Protein AF-A0A315VM36-F1 (afdb_monomer_lite)

InterPro domains:
  IPR051696 DENN Domain-Containing GEFs [PTHR12296] (1-91)

pLDDT: mean 87.39, std 10.48, range [55.84, 96.12]

Foldseek 3Di:
DQPLLVVVVVVQVVLVPDPPSDADPDAPLVVVLVVCCVPPNDVCNVVSLVSLVVSVVVVCVVVNDVVCVRNNSDDDDPVVVVVVVVDDPPDDD

Sequence (93 aa):
MNEVHKAITLFLDTLEKQPGSPQTQRSLYREMLFLTLAAMGKDHVAAFDKKYKTAFLRLSSSLGRDELRRKRAQPPSTKAVDCRRSFHPPLEC

Structure (mmCIF, N/CA/C/O backbone):
data_A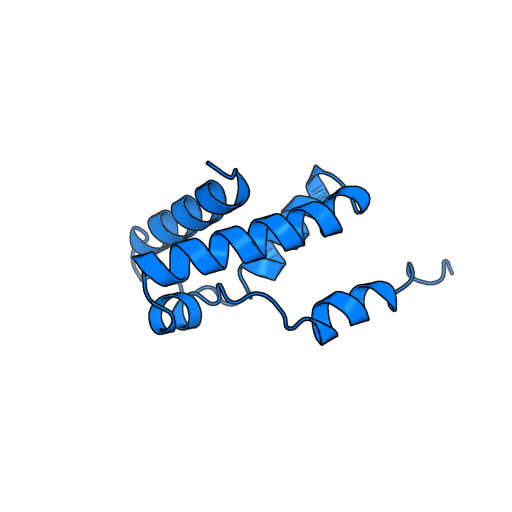F-A0A315VM36-F1
#
_entry.id   AF-A0A315VM36-F1
#
loop_
_atom_site.group_PDB
_atom_site.id
_atom_site.type_symbol
_atom_site.label_atom_id
_atom_site.label_alt_id
_atom_site.label_comp_id
_atom_site.label_asym_id
_atom_site.label_entity_id
_atom_site.label_seq_id
_atom_site.pdbx_PDB_ins_code
_atom_site.Cartn_x
_atom_site.Cartn_y
_atom_site.Cartn_z
_atom_site.occupancy
_atom_site.B_iso_or_equiv
_atom_site.auth_seq_id
_atom_site.auth_comp_id
_atom_site.auth_asym_id
_atom_site.auth_atom_id
_atom_site.pdbx_PDB_model_num
ATOM 1 N N . MET A 1 1 ? -14.330 -6.171 -7.231 1.00 55.84 1 MET A N 1
ATOM 2 C CA . MET A 1 1 ? -13.515 -5.632 -6.110 1.00 55.84 1 MET A CA 1
ATOM 3 C C . MET A 1 1 ? -12.038 -5.863 -6.414 1.00 55.84 1 MET A C 1
ATOM 5 O O . MET A 1 1 ? -11.743 -6.859 -7.045 1.00 55.84 1 MET A O 1
ATOM 9 N N . ASN A 1 2 ? -11.130 -4.961 -6.023 1.00 83.25 2 ASN A N 1
ATOM 10 C CA . ASN A 1 2 ? -9.681 -5.128 -6.234 1.00 83.25 2 ASN A CA 1
ATOM 11 C C . ASN A 1 2 ? -9.123 -6.191 -5.267 1.00 83.25 2 ASN A C 1
ATOM 13 O O . ASN A 1 2 ? -9.340 -6.059 -4.064 1.00 83.25 2 ASN A O 1
ATOM 17 N N . GLU A 1 3 ? -8.394 -7.194 -5.762 1.00 87.69 3 GLU A N 1
ATOM 18 C CA . GLU A 1 3 ? -7.822 -8.276 -4.939 1.00 87.69 3 GLU A CA 1
ATOM 19 C C . GLU A 1 3 ? -6.894 -7.759 -3.829 1.00 87.69 3 GLU A C 1
ATOM 21 O O . GLU A 1 3 ? -6.950 -8.248 -2.706 1.00 87.69 3 GLU A O 1
ATOM 26 N N . VAL A 1 4 ? -6.134 -6.685 -4.082 1.00 91.88 4 VAL A N 1
ATOM 27 C CA . VAL A 1 4 ? -5.289 -6.053 -3.050 1.00 91.88 4 VAL A CA 1
ATOM 28 C C . VAL A 1 4 ? -6.133 -5.468 -1.916 1.00 91.88 4 VAL A C 1
ATOM 30 O O . VAL A 1 4 ? -5.750 -5.551 -0.756 1.00 91.88 4 VAL A O 1
ATOM 33 N N . HIS A 1 5 ? -7.303 -4.902 -2.228 1.00 93.25 5 HIS A N 1
ATOM 34 C CA . HIS A 1 5 ? -8.206 -4.392 -1.197 1.00 93.25 5 HIS A CA 1
ATOM 35 C C . HIS A 1 5 ? -8.750 -5.532 -0.337 1.00 93.25 5 HIS A C 1
ATOM 37 O O . HIS A 1 5 ? -8.666 -5.438 0.879 1.00 93.25 5 HIS A O 1
ATOM 43 N N . LYS A 1 6 ? -9.229 -6.621 -0.956 1.00 93.00 6 LYS A N 1
ATOM 44 C CA . LYS A 1 6 ? -9.715 -7.797 -0.218 1.00 93.00 6 LYS A CA 1
ATOM 45 C C . LYS A 1 6 ? -8.631 -8.385 0.686 1.00 93.00 6 LYS A C 1
ATOM 47 O O . LYS A 1 6 ? -8.913 -8.678 1.840 1.00 93.00 6 LYS A O 1
ATOM 52 N N . ALA A 1 7 ? -7.407 -8.520 0.174 1.00 93.00 7 ALA A N 1
ATOM 53 C CA . ALA A 1 7 ? -6.279 -9.053 0.932 1.00 93.00 7 ALA A CA 1
ATOM 54 C C . ALA A 1 7 ? -5.950 -8.185 2.155 1.00 93.00 7 ALA A C 1
ATOM 56 O O . ALA A 1 7 ? -5.760 -8.713 3.247 1.00 93.00 7 ALA A O 1
ATOM 57 N N . ILE A 1 8 ? -5.930 -6.857 1.992 1.00 93.50 8 ILE A N 1
ATOM 58 C CA . ILE A 1 8 ? -5.707 -5.933 3.110 1.00 93.50 8 ILE A CA 1
ATOM 59 C C . ILE A 1 8 ? -6.844 -6.043 4.125 1.00 93.50 8 ILE A C 1
ATOM 61 O O . ILE A 1 8 ? -6.561 -6.206 5.304 1.00 93.50 8 ILE A O 1
ATOM 65 N N . THR A 1 9 ? -8.105 -5.994 3.689 1.00 93.81 9 THR A N 1
ATOM 66 C CA . THR A 1 9 ? -9.260 -6.120 4.591 1.00 93.81 9 THR A CA 1
ATOM 67 C C . THR A 1 9 ? -9.196 -7.418 5.387 1.00 93.81 9 THR A C 1
ATOM 69 O O . THR A 1 9 ? -9.213 -7.381 6.610 1.00 93.81 9 THR A O 1
ATOM 72 N N . LEU A 1 10 ? -9.011 -8.554 4.707 1.00 93.31 10 LEU A N 1
ATOM 73 C CA . LEU A 1 10 ? -8.919 -9.861 5.352 1.00 93.31 10 LEU A CA 1
ATOM 74 C C . LEU A 1 10 ? -7.769 -9.921 6.364 1.00 93.31 10 LEU A C 1
ATOM 76 O O . LEU A 1 10 ? -7.932 -10.477 7.449 1.00 93.31 10 LEU A O 1
ATOM 80 N N . PHE A 1 11 ? -6.613 -9.348 6.025 1.00 91.44 11 PHE A N 1
ATOM 81 C CA . PHE A 1 11 ? -5.470 -9.294 6.930 1.00 91.44 11 PHE A CA 1
ATOM 82 C C . PHE A 1 11 ? -5.786 -8.476 8.189 1.00 91.44 11 PHE A C 1
ATOM 84 O O . PHE A 1 11 ? -5.518 -8.935 9.297 1.00 91.44 11 PHE A O 1
ATOM 91 N N . LEU 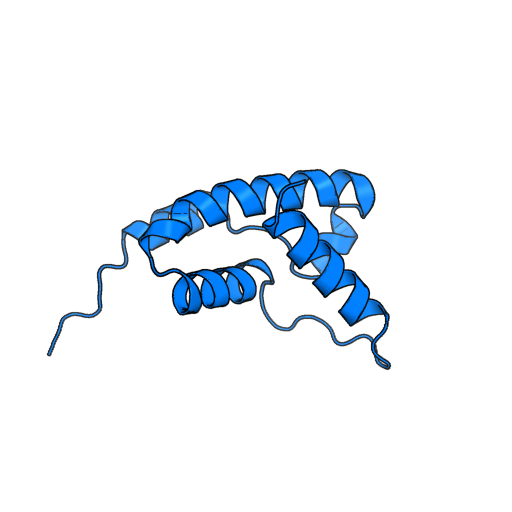A 1 12 ? -6.391 -7.294 8.034 1.00 90.69 12 LEU A N 1
ATOM 92 C CA . LEU A 1 12 ? -6.767 -6.450 9.169 1.00 90.69 12 LEU A CA 1
ATOM 93 C C . LEU A 1 12 ? -7.821 -7.128 10.058 1.00 90.69 12 LEU A C 1
ATOM 95 O O . LEU A 1 12 ? -7.635 -7.163 11.272 1.00 90.69 12 LEU A O 1
ATOM 99 N N . ASP A 1 13 ? -8.849 -7.737 9.462 1.00 91.12 13 ASP A N 1
ATOM 100 C CA . ASP A 1 13 ? -9.886 -8.487 10.185 1.00 91.12 13 ASP A CA 1
ATOM 101 C C . ASP A 1 13 ? -9.296 -9.685 10.940 1.00 91.12 13 ASP A C 1
ATOM 103 O O . ASP A 1 13 ? -9.737 -10.035 12.035 1.00 91.12 13 ASP A O 1
ATOM 107 N N . THR A 1 14 ? -8.292 -10.342 10.352 1.00 90.19 14 THR A N 1
ATOM 108 C CA . THR A 1 14 ? -7.608 -11.474 10.986 1.00 90.19 14 THR A CA 1
ATOM 109 C C . THR A 1 14 ? -6.811 -11.012 12.199 1.00 90.19 14 THR A C 1
ATOM 111 O O . THR A 1 14 ? -6.888 -11.658 13.240 1.00 90.19 14 THR A O 1
ATOM 114 N N . LEU A 1 15 ? -6.091 -9.889 12.104 1.00 86.25 15 LEU A N 1
ATOM 115 C CA . LEU A 1 15 ? -5.349 -9.326 13.237 1.00 86.25 15 LEU A CA 1
ATOM 116 C C . LEU A 1 15 ? -6.264 -8.917 14.395 1.00 86.25 15 LEU A C 1
ATOM 118 O O . LEU A 1 15 ? -5.904 -9.121 15.550 1.00 86.25 15 LEU A O 1
ATOM 122 N N . GLU A 1 16 ? -7.442 -8.365 14.103 1.00 85.94 16 GLU A N 1
ATOM 123 C CA . GLU A 1 16 ? -8.413 -7.979 15.137 1.00 85.94 16 GLU A CA 1
ATOM 124 C C . GLU A 1 16 ? -8.969 -9.175 15.912 1.00 85.94 16 GLU A C 1
ATOM 126 O O . GLU A 1 16 ? -9.261 -9.060 17.100 1.00 85.94 16 GLU A O 1
ATOM 131 N N . LYS A 1 17 ? -9.082 -10.334 15.258 1.00 88.69 17 LYS A N 1
ATOM 132 C CA . LYS A 1 17 ? -9.573 -11.574 15.874 1.00 88.69 17 LYS A CA 1
ATOM 133 C C . LYS A 1 17 ? -8.509 -12.305 16.696 1.00 88.69 17 LYS A C 1
ATOM 135 O O . LYS A 1 17 ? -8.850 -13.247 17.407 1.00 88.69 17 LYS A O 1
ATOM 140 N N . GLN A 1 18 ? -7.235 -11.918 16.594 1.00 84.00 18 GLN A N 1
ATOM 141 C CA . GLN A 1 18 ? -6.159 -12.566 17.342 1.00 84.00 18 GLN A CA 1
ATOM 142 C C . GLN A 1 18 ? -6.124 -12.077 18.802 1.00 84.00 18 GLN A C 1
ATOM 144 O O . GLN A 1 18 ? -6.113 -10.864 19.047 1.00 84.00 18 GLN A O 1
ATOM 149 N N . PRO A 1 19 ? -6.063 -12.993 19.789 1.00 76.19 19 PRO A N 1
ATOM 150 C CA . PRO A 1 19 ? -5.926 -12.617 21.190 1.00 76.19 19 PRO A CA 1
ATOM 151 C C . PRO A 1 19 ? -4.619 -11.841 21.404 1.00 76.19 19 PRO A C 1
ATOM 153 O O . PRO A 1 19 ? -3.563 -12.223 20.907 1.00 76.19 19 PRO A O 1
ATOM 156 N N . GLY A 1 20 ? -4.697 -10.722 22.128 1.00 75.12 20 GLY A N 1
ATOM 157 C CA . GLY A 1 20 ? -3.554 -9.831 22.363 1.00 75.12 20 GLY A CA 1
ATOM 158 C C . GLY A 1 20 ? -3.301 -8.779 21.275 1.00 75.12 20 GLY A C 1
ATOM 159 O O . GLY A 1 20 ? -2.286 -8.093 21.361 1.00 75.12 20 GLY A O 1
ATOM 160 N N . SER A 1 21 ? -4.200 -8.654 20.283 1.00 65.81 21 SER A N 1
ATOM 161 C CA . SER A 1 21 ? -4.202 -7.606 19.242 1.00 65.81 21 SER A CA 1
ATOM 162 C C . SER A 1 21 ? -2.802 -7.266 18.703 1.00 65.81 21 SER A C 1
ATOM 164 O O . SER A 1 21 ? -2.337 -6.127 18.827 1.00 65.81 21 SER A O 1
ATOM 166 N N . PRO A 1 22 ? -2.100 -8.253 18.108 1.00 69.38 22 PRO A N 1
ATOM 167 C CA . PRO A 1 22 ? -0.731 -8.072 17.652 1.00 69.38 22 PRO A CA 1
ATOM 168 C C . PRO A 1 22 ? -0.639 -6.873 16.708 1.00 69.38 22 PRO A C 1
ATOM 170 O O . PRO A 1 22 ? -1.221 -6.846 15.623 1.00 69.38 22 PRO A O 1
ATOM 173 N N . GLN A 1 23 ? 0.100 -5.850 17.138 1.00 73.00 23 GLN A N 1
ATOM 174 C CA . GLN A 1 23 ? 0.347 -4.682 16.307 1.00 73.00 23 GLN A CA 1
ATOM 175 C C . GLN A 1 23 ? 1.290 -5.067 15.176 1.00 73.00 23 GLN A C 1
ATOM 177 O O . GLN A 1 23 ? 2.350 -5.660 15.409 1.00 73.00 23 GLN A O 1
ATOM 182 N N . THR A 1 24 ? 0.944 -4.667 13.953 1.00 79.56 24 THR A N 1
ATOM 183 C CA . THR A 1 24 ? 1.851 -4.783 12.816 1.00 79.56 24 THR A CA 1
ATOM 184 C C . THR A 1 24 ? 3.138 -4.031 13.156 1.00 79.56 24 THR A C 1
ATOM 186 O O . THR A 1 24 ? 3.132 -2.813 13.322 1.00 79.56 24 THR A O 1
ATOM 189 N N . GLN A 1 25 ? 4.255 -4.747 13.282 1.00 83.31 25 GLN A N 1
ATOM 190 C CA . GLN A 1 25 ? 5.554 -4.131 13.588 1.00 83.31 25 GLN A CA 1
ATOM 191 C C . GLN A 1 25 ? 6.143 -3.420 12.362 1.00 83.31 25 GLN A C 1
ATOM 193 O O . GLN A 1 25 ? 6.943 -2.490 12.470 1.00 83.31 25 GLN A O 1
ATOM 198 N N . ARG A 1 26 ? 5.721 -3.846 11.170 1.00 88.25 26 ARG A N 1
ATOM 199 C CA . ARG A 1 26 ? 6.196 -3.358 9.876 1.00 88.25 26 ARG A CA 1
ATOM 200 C C . ARG A 1 26 ? 5.058 -2.708 9.098 1.00 88.25 26 ARG A C 1
ATOM 202 O O . ARG A 1 26 ? 3.886 -2.834 9.436 1.00 88.25 26 ARG A O 1
ATOM 209 N N . SER A 1 27 ? 5.413 -1.938 8.075 1.00 93.19 27 SER A N 1
ATOM 210 C CA . SER A 1 27 ? 4.421 -1.355 7.170 1.00 93.19 27 SER A CA 1
ATOM 211 C C . SER A 1 27 ? 3.712 -2.467 6.401 1.00 93.19 27 SER A C 1
ATOM 213 O O . SER A 1 27 ? 4.378 -3.270 5.749 1.00 93.19 27 SER A O 1
ATOM 215 N N . LEU A 1 28 ? 2.378 -2.469 6.421 1.00 94.38 28 LEU A N 1
ATOM 216 C CA . LEU A 1 28 ? 1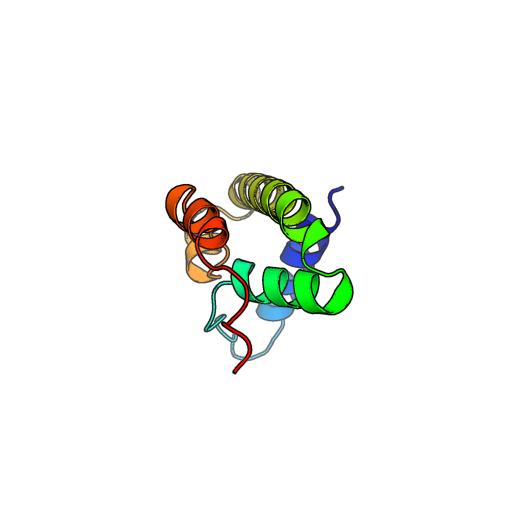.579 -3.453 5.689 1.00 94.38 28 LEU A CA 1
ATOM 217 C C . LEU A 1 28 ? 1.852 -3.401 4.182 1.00 94.38 28 LEU A C 1
ATOM 219 O O . LEU A 1 28 ? 1.898 -4.430 3.515 1.00 94.38 28 LEU A O 1
ATOM 223 N N . TYR A 1 29 ? 2.115 -2.204 3.656 1.00 95.19 29 TYR A N 1
ATOM 224 C CA . TYR A 1 29 ? 2.545 -2.028 2.276 1.00 95.19 29 TYR A CA 1
ATOM 225 C C . TYR A 1 29 ? 3.821 -2.824 1.972 1.00 95.19 29 TYR A C 1
ATOM 227 O O . TYR A 1 29 ? 3.895 -3.462 0.928 1.00 95.19 29 TYR A O 1
ATOM 235 N N . ARG A 1 30 ? 4.812 -2.816 2.877 1.00 94.00 30 ARG A N 1
ATOM 236 C CA . ARG A 1 30 ? 6.083 -3.533 2.673 1.00 94.00 30 ARG A CA 1
ATOM 237 C C . ARG A 1 30 ? 5.899 -5.045 2.699 1.00 94.00 30 ARG A C 1
ATOM 239 O O . ARG A 1 30 ? 6.490 -5.717 1.864 1.00 94.00 30 ARG A O 1
ATOM 246 N N . GLU A 1 31 ? 5.073 -5.555 3.608 1.00 93.19 31 GLU A N 1
ATOM 247 C CA . GLU A 1 31 ? 4.747 -6.986 3.676 1.00 93.19 31 GLU A CA 1
ATOM 248 C C . GLU A 1 31 ? 4.047 -7.447 2.386 1.00 93.19 31 GLU A C 1
ATOM 250 O O . GLU A 1 31 ? 4.479 -8.391 1.729 1.00 93.19 31 GLU A O 1
ATOM 255 N N . MET A 1 32 ? 3.026 -6.709 1.941 1.00 94.31 32 MET A N 1
ATOM 256 C CA . MET A 1 32 ? 2.290 -7.027 0.711 1.00 94.31 32 MET A CA 1
ATOM 257 C C . MET A 1 32 ? 3.147 -6.851 -0.557 1.00 94.31 32 MET A C 1
ATOM 259 O O . MET A 1 32 ? 3.007 -7.616 -1.515 1.00 94.31 32 MET A O 1
ATOM 263 N N . LEU A 1 33 ? 4.057 -5.870 -0.568 1.00 93.62 33 LEU A N 1
ATOM 264 C CA . LEU A 1 33 ? 5.032 -5.680 -1.643 1.00 93.62 33 LEU A CA 1
ATOM 265 C C . LEU A 1 33 ? 6.016 -6.852 -1.708 1.00 93.62 33 LEU A C 1
ATOM 267 O O . LEU A 1 33 ? 6.307 -7.328 -2.800 1.00 93.62 33 LEU A O 1
ATOM 271 N N . PHE A 1 34 ? 6.505 -7.326 -0.560 1.00 93.31 34 PHE A N 1
ATOM 272 C CA . PHE A 1 34 ? 7.380 -8.495 -0.495 1.00 93.31 34 PHE A CA 1
ATOM 273 C C . PHE A 1 34 ? 6.688 -9.735 -1.064 1.00 93.31 34 PHE A C 1
ATOM 275 O O . PHE A 1 34 ? 7.250 -10.393 -1.934 1.00 93.31 34 PHE A O 1
ATOM 282 N N . LEU A 1 35 ? 5.443 -10.004 -0.656 1.00 93.44 35 LEU A N 1
ATOM 283 C CA . LEU A 1 35 ? 4.665 -11.120 -1.201 1.00 93.44 35 LEU A CA 1
ATOM 284 C C . LEU A 1 35 ? 4.446 -10.982 -2.712 1.00 93.44 35 LEU A C 1
ATOM 286 O O . LEU A 1 35 ? 4.592 -11.953 -3.448 1.00 93.44 35 LEU A O 1
ATOM 290 N N . THR A 1 36 ? 4.155 -9.770 -3.190 1.00 93.81 36 THR A N 1
ATOM 291 C CA . THR A 1 36 ? 4.026 -9.488 -4.628 1.00 93.81 36 THR A CA 1
ATOM 292 C C . THR A 1 36 ? 5.322 -9.789 -5.381 1.00 93.81 36 THR A C 1
ATOM 294 O O . THR A 1 36 ? 5.285 -10.437 -6.424 1.00 93.81 36 THR A O 1
ATOM 297 N N . LEU A 1 37 ? 6.463 -9.348 -4.848 1.00 92.25 37 LEU A N 1
ATOM 298 C CA . LEU A 1 37 ? 7.779 -9.599 -5.431 1.00 92.25 37 LEU A CA 1
ATOM 299 C C . LEU A 1 37 ? 8.113 -11.092 -5.456 1.00 92.25 37 LEU A C 1
ATOM 301 O O . LEU A 1 37 ? 8.536 -11.592 -6.492 1.00 92.25 37 LEU A O 1
ATOM 305 N N . ALA A 1 38 ? 7.898 -11.793 -4.342 1.00 94.62 38 ALA A N 1
ATOM 306 C CA . ALA A 1 38 ? 8.217 -13.209 -4.210 1.00 94.62 38 ALA A CA 1
ATOM 307 C C . ALA A 1 38 ? 7.321 -14.100 -5.086 1.00 94.62 38 ALA A C 1
ATOM 309 O O . ALA A 1 38 ? 7.805 -15.071 -5.657 1.00 94.62 38 ALA A O 1
ATOM 310 N N . ALA A 1 39 ? 6.030 -13.772 -5.208 1.00 94.62 39 ALA A N 1
ATOM 311 C CA . ALA A 1 39 ? 5.062 -14.604 -5.922 1.00 94.62 39 ALA A CA 1
ATOM 312 C C . ALA A 1 39 ? 4.915 -14.257 -7.412 1.00 94.62 39 ALA A C 1
ATOM 314 O O . ALA A 1 39 ? 4.647 -15.143 -8.217 1.00 94.62 39 ALA A O 1
ATOM 315 N N . MET A 1 40 ? 5.039 -12.977 -7.787 1.00 93.94 40 MET A N 1
ATOM 316 C CA . MET A 1 40 ? 4.761 -12.502 -9.153 1.00 93.94 40 MET A CA 1
ATOM 317 C C . MET A 1 40 ? 5.956 -11.800 -9.815 1.00 93.94 40 MET A C 1
ATOM 319 O O . MET A 1 40 ? 5.907 -11.491 -11.004 1.00 93.94 40 MET A O 1
ATOM 323 N N . GLY A 1 41 ? 7.028 -11.516 -9.078 1.00 90.38 41 GLY A N 1
ATOM 324 C CA . GLY A 1 41 ? 8.198 -10.823 -9.610 1.00 90.38 41 GLY A CA 1
ATOM 325 C C . GLY A 1 41 ? 8.035 -9.302 -9.744 1.00 90.38 41 GLY A C 1
ATOM 326 O O . GLY A 1 41 ? 6.983 -8.708 -9.491 1.00 90.38 41 GLY A O 1
ATOM 327 N N . LYS A 1 42 ? 9.135 -8.649 -10.138 1.00 90.56 42 LYS A N 1
ATOM 328 C CA . LYS A 1 42 ? 9.288 -7.182 -10.144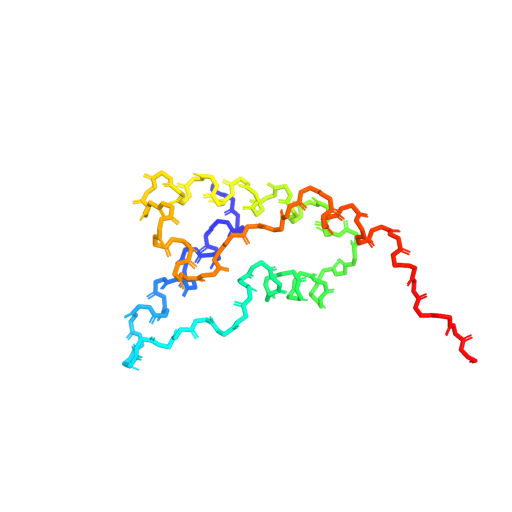 1.00 90.56 42 LYS A CA 1
ATOM 329 C C . LYS A 1 42 ? 8.360 -6.443 -11.113 1.00 90.56 42 LYS A C 1
ATOM 331 O O . LYS A 1 42 ? 7.968 -5.314 -10.825 1.00 90.56 42 LYS A O 1
ATOM 336 N N . ASP A 1 43 ? 7.957 -7.077 -12.210 1.00 92.38 43 ASP A N 1
ATOM 337 C CA . ASP A 1 43 ? 7.154 -6.428 -13.257 1.00 92.38 43 ASP A CA 1
ATOM 338 C C . ASP A 1 43 ? 5.733 -6.084 -12.777 1.00 92.38 43 ASP A C 1
ATOM 340 O O . ASP A 1 43 ? 5.072 -5.186 -13.300 1.00 92.38 43 ASP A O 1
ATOM 344 N N . HIS A 1 44 ? 5.284 -6.723 -11.693 1.00 93.62 44 HIS A N 1
ATOM 345 C CA . HIS A 1 44 ? 3.969 -6.498 -11.100 1.00 93.62 44 HIS A CA 1
ATOM 346 C C . HIS A 1 44 ? 3.941 -5.382 -10.048 1.00 93.62 44 HIS A C 1
ATOM 348 O O . HIS A 1 44 ? 2.862 -4.983 -9.598 1.00 93.62 44 HIS A O 1
ATOM 354 N N . VAL A 1 45 ? 5.099 -4.840 -9.664 1.00 91.75 45 VAL A N 1
ATOM 355 C CA . VAL A 1 45 ? 5.219 -3.862 -8.574 1.00 91.75 45 VAL A CA 1
ATOM 356 C C . VAL A 1 45 ? 4.462 -2.567 -8.878 1.00 91.75 45 VAL A C 1
ATOM 358 O O . VAL A 1 45 ? 3.711 -2.080 -8.034 1.00 91.75 45 VAL A O 1
ATOM 361 N N . ALA A 1 46 ? 4.581 -2.034 -10.096 1.00 91.31 46 ALA A N 1
ATOM 362 C CA . ALA A 1 46 ? 3.897 -0.794 -10.475 1.00 91.31 46 ALA A CA 1
ATOM 363 C C . ALA A 1 46 ? 2.363 -0.946 -10.452 1.00 91.31 46 ALA A C 1
ATOM 365 O O . ALA A 1 46 ? 1.635 -0.059 -9.992 1.00 91.31 46 ALA A O 1
ATOM 366 N N . ALA A 1 47 ? 1.858 -2.098 -10.909 1.00 93.94 47 ALA A N 1
ATOM 367 C CA . ALA A 1 47 ? 0.436 -2.416 -10.850 1.00 93.94 47 ALA A CA 1
ATOM 368 C C . ALA A 1 47 ? -0.040 -2.587 -9.399 1.00 93.94 47 ALA A C 1
ATOM 370 O O . ALA A 1 47 ? -1.124 -2.111 -9.044 1.00 93.94 47 ALA A O 1
ATOM 371 N N . PHE A 1 48 ? 0.774 -3.227 -8.555 1.00 94.75 48 PHE A N 1
ATOM 372 C CA . PHE A 1 48 ? 0.519 -3.358 -7.124 1.00 94.75 48 PHE A CA 1
ATOM 373 C C . PHE A 1 48 ? 0.420 -1.995 -6.432 1.00 94.75 48 PHE A C 1
ATOM 375 O O . PHE A 1 48 ? -0.562 -1.766 -5.731 1.00 94.75 48 PHE A O 1
ATOM 382 N N . ASP A 1 49 ? 1.336 -1.055 -6.680 1.00 94.06 49 ASP A N 1
ATOM 383 C CA . ASP A 1 49 ? 1.301 0.269 -6.039 1.00 94.06 49 ASP A CA 1
ATOM 384 C C . ASP A 1 49 ? -0.006 1.013 -6.312 1.00 94.06 49 ASP A C 1
ATOM 386 O O . ASP A 1 49 ? -0.650 1.537 -5.396 1.00 94.06 49 ASP A O 1
ATOM 390 N N . LYS A 1 50 ? -0.439 1.024 -7.580 1.00 93.75 50 LYS A N 1
ATOM 391 C CA . LYS A 1 50 ? -1.698 1.659 -7.988 1.00 93.75 50 LYS A CA 1
ATOM 392 C C . LYS A 1 50 ? -2.892 0.998 -7.294 1.00 93.75 50 LYS A C 1
ATOM 394 O O . LYS A 1 50 ? -3.799 1.687 -6.808 1.00 93.75 50 LYS A O 1
ATOM 399 N N . LYS A 1 51 ? -2.884 -0.336 -7.217 1.00 95.75 51 LYS A N 1
ATOM 400 C CA . LYS A 1 51 ? -3.923 -1.124 -6.543 1.00 95.75 51 LYS A CA 1
ATOM 401 C C . LYS A 1 51 ? -3.933 -0.871 -5.033 1.00 95.75 51 LYS A C 1
ATOM 403 O O . LYS A 1 51 ? -5.016 -0.666 -4.490 1.00 95.75 51 LYS A O 1
ATOM 408 N N . TYR A 1 52 ? -2.774 -0.819 -4.380 1.00 96.12 52 TYR A N 1
ATOM 409 C CA . TYR A 1 52 ? -2.642 -0.568 -2.944 1.00 96.12 52 TYR A CA 1
ATOM 410 C C . TYR A 1 52 ? -3.097 0.846 -2.582 1.00 96.12 52 TYR A C 1
ATOM 412 O O . TYR A 1 52 ? -3.900 1.017 -1.670 1.00 96.12 52 TYR A O 1
ATOM 420 N N . LYS A 1 53 ? -2.677 1.867 -3.342 1.00 95.12 53 LYS A N 1
ATOM 421 C CA . LYS A 1 53 ? -3.144 3.250 -3.142 1.00 95.12 53 LYS A CA 1
ATOM 422 C C . LYS A 1 53 ? -4.668 3.343 -3.242 1.00 95.12 53 LYS A C 1
ATOM 424 O O . LYS A 1 53 ? -5.309 3.951 -2.389 1.00 95.12 53 LYS A O 1
ATOM 429 N N . THR A 1 54 ? -5.256 2.695 -4.248 1.00 95.50 54 THR A N 1
ATOM 430 C CA . THR A 1 54 ? -6.717 2.641 -4.417 1.00 95.50 54 THR A CA 1
ATOM 431 C C . THR A 1 54 ? -7.396 1.914 -3.254 1.00 95.50 54 THR A C 1
ATOM 433 O O . THR A 1 54 ? -8.428 2.366 -2.761 1.00 95.50 54 THR A O 1
ATOM 436 N N . ALA A 1 55 ? -6.822 0.797 -2.799 1.00 95.88 55 ALA A N 1
ATOM 437 C CA . ALA A 1 55 ? -7.330 0.048 -1.657 1.00 95.88 55 ALA A CA 1
ATOM 438 C C . ALA A 1 55 ? -7.304 0.885 -0.374 1.00 95.88 55 ALA A C 1
ATOM 440 O O . ALA A 1 55 ? -8.319 0.948 0.315 1.00 95.88 55 ALA A O 1
ATOM 441 N N . PHE A 1 56 ? -6.192 1.574 -0.108 1.00 95.38 56 PHE A N 1
ATOM 442 C CA . PHE A 1 56 ? -6.025 2.454 1.044 1.00 95.38 56 PHE A CA 1
ATOM 443 C C . PHE A 1 56 ? -7.047 3.593 1.052 1.00 95.38 56 PHE A C 1
ATOM 445 O O . PHE A 1 56 ? -7.672 3.828 2.079 1.00 95.38 56 PHE A O 1
ATOM 452 N N . LEU A 1 57 ? -7.272 4.266 -0.083 1.00 95.00 57 LEU A N 1
ATOM 453 C CA . LEU A 1 57 ? -8.271 5.340 -0.169 1.00 95.00 57 LEU A CA 1
ATOM 454 C C . LEU A 1 57 ? -9.678 4.837 0.185 1.00 95.00 57 LEU A C 1
ATOM 456 O O . LEU A 1 57 ? -10.377 5.476 0.966 1.00 95.00 57 LEU A O 1
ATOM 460 N N . ARG A 1 58 ? -10.062 3.654 -0.306 1.00 94.25 58 ARG A N 1
ATOM 461 C CA . ARG A 1 58 ? -11.354 3.030 0.030 1.00 94.25 58 ARG A CA 1
ATOM 462 C C . ARG A 1 58 ? -11.451 2.620 1.498 1.00 94.25 58 ARG A C 1
ATOM 464 O O . ARG A 1 58 ? -12.480 2.826 2.128 1.00 94.25 58 ARG A O 1
ATOM 471 N N . LEU A 1 59 ? -10.382 2.059 2.055 1.00 93.69 59 LEU A N 1
ATOM 472 C CA . LEU A 1 59 ? -10.347 1.708 3.474 1.00 93.69 59 LEU A CA 1
ATOM 473 C C . LEU A 1 59 ? -10.367 2.955 4.359 1.00 93.69 59 LEU A C 1
ATOM 475 O O . LEU A 1 59 ? -10.923 2.929 5.449 1.00 93.69 59 LEU A O 1
ATOM 479 N N . SER A 1 60 ? -9.793 4.065 3.892 1.00 93.88 60 SER A N 1
ATOM 480 C CA . SER A 1 60 ? -9.767 5.310 4.657 1.00 93.88 60 SER A CA 1
ATOM 481 C C . SER A 1 60 ? -11.156 5.915 4.823 1.00 93.88 60 SER A C 1
ATOM 483 O O . SER A 1 60 ? -11.417 6.522 5.857 1.00 93.88 60 SER A O 1
ATOM 485 N N . SER A 1 61 ? -12.057 5.685 3.859 1.00 92.50 61 SER A N 1
ATOM 486 C CA . SER A 1 61 ? -13.470 6.043 3.995 1.00 92.50 61 SER A CA 1
ATOM 487 C C . SER A 1 61 ? -14.251 5.121 4.933 1.00 92.50 61 SER A C 1
ATOM 489 O O . SER A 1 61 ? -15.223 5.582 5.515 1.00 92.50 61 SER A O 1
ATOM 491 N N . SER A 1 62 ? -13.858 3.851 5.097 1.00 91.12 62 SER A N 1
ATOM 492 C CA . SER A 1 62 ? -14.614 2.889 5.917 1.00 91.12 62 SER A CA 1
ATOM 493 C C . SER A 1 62 ? -14.114 2.771 7.361 1.00 91.12 62 SER A C 1
ATOM 495 O O . SER A 1 62 ? -14.923 2.680 8.273 1.00 91.12 62 SER A O 1
ATOM 497 N N . LEU A 1 63 ? -12.795 2.761 7.576 1.00 90.31 63 LEU A N 1
ATOM 498 C CA . LEU A 1 63 ? -12.156 2.556 8.888 1.00 90.31 63 LEU A CA 1
ATOM 499 C C . LEU A 1 63 ? -11.628 3.859 9.510 1.00 90.31 63 LEU A C 1
ATOM 501 O O . LEU A 1 63 ? -11.313 3.902 10.695 1.00 90.31 63 LEU A O 1
ATOM 505 N N . GLY A 1 64 ? -11.495 4.922 8.714 1.00 93.50 64 GLY A N 1
ATOM 506 C CA . GLY A 1 64 ? -10.872 6.174 9.138 1.00 93.50 64 GLY A CA 1
ATOM 507 C C . GLY A 1 64 ? -9.339 6.161 9.056 1.00 93.50 64 GLY A C 1
ATOM 508 O O . GLY A 1 64 ? -8.670 5.125 9.049 1.00 93.50 64 GLY A O 1
ATOM 509 N N . ARG A 1 65 ? -8.747 7.358 8.960 1.00 92.50 65 ARG A N 1
ATOM 510 C CA . ARG A 1 65 ? -7.296 7.523 8.741 1.00 92.50 65 ARG A CA 1
ATOM 511 C C . ARG A 1 65 ? -6.450 7.178 9.964 1.00 92.50 65 ARG A C 1
ATOM 513 O O . ARG A 1 65 ? -5.355 6.642 9.794 1.00 92.50 65 ARG A O 1
ATOM 520 N N . ASP A 1 66 ? -6.941 7.473 11.164 1.00 92.62 66 ASP A N 1
ATOM 521 C CA . ASP A 1 66 ? -6.211 7.191 12.402 1.00 92.62 66 ASP A CA 1
ATOM 522 C C . ASP A 1 66 ? -6.105 5.691 12.655 1.00 92.62 66 ASP A C 1
ATOM 524 O O . ASP A 1 66 ? -5.029 5.207 13.008 1.00 92.62 66 ASP A O 1
ATOM 528 N N . GLU A 1 67 ? -7.164 4.935 12.361 1.00 90.69 67 GLU A N 1
ATOM 529 C CA . GLU A 1 67 ? -7.133 3.480 12.474 1.00 90.69 67 GLU A CA 1
ATOM 530 C C . GLU A 1 67 ? -6.123 2.863 11.513 1.00 90.69 67 GLU A C 1
ATOM 532 O O . GLU A 1 67 ? -5.249 2.092 11.911 1.00 90.69 67 GLU A O 1
ATOM 537 N N . LEU A 1 68 ? -6.151 3.283 10.248 1.00 92.62 68 LEU A N 1
ATOM 538 C CA . LEU A 1 68 ? -5.171 2.830 9.265 1.00 92.62 68 LEU A CA 1
ATOM 539 C C . LEU A 1 68 ? -3.736 3.228 9.627 1.00 92.62 68 LEU A C 1
ATOM 541 O O . LEU A 1 68 ? -2.796 2.505 9.284 1.00 92.62 68 LEU A O 1
ATOM 545 N N . ARG A 1 69 ? -3.544 4.352 10.330 1.00 92.62 69 ARG A N 1
ATOM 546 C CA . ARG A 1 69 ? -2.238 4.737 10.876 1.00 92.62 69 ARG A CA 1
ATOM 547 C C . ARG A 1 69 ? -1.803 3.777 11.982 1.00 92.62 69 ARG A C 1
ATOM 549 O O . ARG A 1 69 ? -0.677 3.287 11.911 1.00 92.62 69 ARG A O 1
ATOM 556 N N . ARG A 1 70 ? -2.679 3.467 12.949 1.00 89.81 70 ARG A N 1
ATOM 557 C CA . ARG A 1 70 ? -2.402 2.488 14.022 1.00 89.81 70 ARG A CA 1
ATOM 558 C C . ARG A 1 70 ? -2.044 1.117 13.455 1.00 89.81 70 ARG A C 1
ATOM 560 O O . ARG A 1 70 ?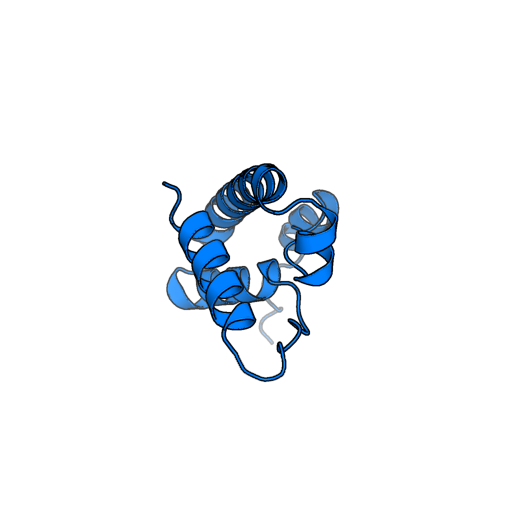 -1.079 0.505 13.896 1.00 89.81 70 ARG A O 1
ATOM 567 N N . LYS A 1 71 ? -2.747 0.687 12.406 1.00 90.81 71 LYS A N 1
ATOM 568 C CA . LYS A 1 71 ? -2.510 -0.586 11.707 1.00 90.81 71 LYS A CA 1
ATOM 569 C C . LYS A 1 71 ? -1.317 -0.565 10.729 1.00 90.81 71 LYS A C 1
ATOM 571 O O . LYS A 1 71 ? -1.086 -1.547 10.024 1.00 90.81 71 LYS A O 1
ATOM 576 N N . ARG A 1 72 ? -0.558 0.541 10.648 1.00 93.81 72 ARG A N 1
ATOM 577 C CA . ARG A 1 72 ? 0.568 0.755 9.709 1.00 93.81 72 ARG A CA 1
ATOM 578 C C . ARG A 1 72 ? 0.231 0.487 8.233 1.00 93.81 72 ARG A C 1
ATOM 580 O O . ARG A 1 72 ? 1.081 0.037 7.460 1.00 93.81 72 ARG A O 1
ATOM 587 N N . ALA A 1 73 ? -0.997 0.799 7.822 1.00 94.56 73 ALA A N 1
ATOM 588 C CA . ALA A 1 73 ? -1.499 0.538 6.473 1.00 94.56 73 ALA A CA 1
ATOM 589 C C . ALA A 1 73 ? -1.179 1.648 5.455 1.00 94.56 73 ALA A C 1
ATOM 591 O O . ALA A 1 73 ? -1.494 1.501 4.273 1.00 94.56 73 ALA A O 1
ATOM 592 N N . GLN A 1 74 ? -0.560 2.751 5.886 1.00 94.44 74 GLN A N 1
ATOM 593 C CA . GLN A 1 74 ? -0.260 3.887 5.015 1.00 94.44 74 GLN A CA 1
ATOM 594 C C . GLN A 1 74 ? 0.673 3.492 3.859 1.00 94.44 74 GLN A C 1
ATOM 596 O O . GLN A 1 74 ? 1.682 2.817 4.093 1.00 94.44 74 GLN A O 1
ATOM 601 N N . PRO A 1 75 ? 0.361 3.908 2.618 1.00 93.88 75 PRO A N 1
ATOM 602 C CA . PRO A 1 75 ? 1.286 3.747 1.511 1.00 93.88 75 PRO A CA 1
ATOM 603 C C . PRO A 1 75 ? 2.512 4.655 1.706 1.00 93.88 75 PRO A C 1
ATOM 605 O O . PRO A 1 75 ? 2.418 5.688 2.378 1.00 93.88 75 PRO A O 1
ATOM 608 N N . PRO A 1 76 ? 3.657 4.316 1.093 1.00 91.81 76 PRO A N 1
ATOM 609 C CA . PRO A 1 76 ? 4.796 5.222 1.012 1.00 91.81 76 PRO A CA 1
ATOM 610 C C . PRO A 1 76 ? 4.430 6.519 0.276 1.00 91.81 76 PRO A C 1
ATOM 612 O O . PRO A 1 76 ? 3.487 6.571 -0.519 1.00 91.81 76 PRO A O 1
ATOM 615 N N . SER A 1 77 ? 5.209 7.574 0.517 1.00 90.69 77 SER A N 1
ATOM 616 C CA . SER A 1 77 ? 5.096 8.819 -0.245 1.00 90.69 77 SER A CA 1
ATOM 617 C C . SER A 1 77 ? 5.489 8.602 -1.708 1.00 90.69 77 SER A C 1
ATOM 619 O O . SER A 1 77 ? 6.272 7.704 -2.016 1.00 90.69 77 SER A O 1
ATOM 621 N N . THR A 1 78 ? 5.007 9.458 -2.614 1.00 87.44 78 THR A N 1
ATOM 622 C CA . THR A 1 78 ? 5.396 9.408 -4.035 1.00 87.44 78 THR A CA 1
ATOM 623 C C . THR A 1 78 ? 6.917 9.432 -4.199 1.00 87.44 78 THR A C 1
ATOM 625 O O . THR A 1 78 ? 7.459 8.590 -4.902 1.00 87.44 78 THR A O 1
ATOM 628 N N . LYS A 1 79 ? 7.615 10.295 -3.444 1.00 87.56 79 LYS A N 1
ATOM 629 C CA . LYS A 1 79 ? 9.085 10.350 -3.434 1.00 87.56 79 LYS A CA 1
ATOM 630 C C . LYS A 1 79 ? 9.708 9.002 -3.062 1.00 87.56 79 LYS A C 1
ATOM 632 O O . LYS A 1 79 ? 10.619 8.551 -3.738 1.00 87.56 79 LYS A O 1
ATOM 637 N N . ALA A 1 80 ? 9.201 8.337 -2.021 1.00 87.81 80 ALA A N 1
ATOM 638 C CA . ALA A 1 80 ? 9.712 7.032 -1.599 1.00 87.81 80 ALA A CA 1
ATOM 639 C C . ALA A 1 80 ? 9.424 5.920 -2.626 1.00 87.81 80 ALA A C 1
ATOM 641 O O . ALA A 1 80 ? 10.258 5.035 -2.815 1.00 87.81 80 ALA A O 1
ATOM 642 N N . VAL A 1 81 ? 8.276 5.972 -3.312 1.00 86.62 81 VAL A N 1
ATOM 643 C CA . VAL A 1 81 ? 7.970 5.068 -4.436 1.00 86.62 81 VAL A CA 1
ATOM 644 C C . VAL A 1 81 ? 8.942 5.297 -5.594 1.00 86.62 81 VAL A C 1
ATOM 646 O O . VAL A 1 81 ? 9.438 4.329 -6.170 1.00 86.62 81 VAL A O 1
ATOM 649 N N . ASP A 1 82 ? 9.250 6.555 -5.907 1.00 84.19 82 ASP A N 1
ATOM 650 C CA . ASP A 1 82 ? 10.176 6.913 -6.981 1.00 84.19 82 ASP A CA 1
ATOM 651 C C . ASP A 1 82 ? 11.622 6.525 -6.653 1.00 84.19 82 ASP A C 1
ATOM 653 O O . ASP A 1 82 ? 12.299 5.973 -7.518 1.00 84.19 82 ASP A O 1
ATOM 657 N N . CYS A 1 83 ? 12.070 6.681 -5.400 1.00 85.31 83 CYS A N 1
ATOM 658 C CA . CYS A 1 83 ? 13.393 6.224 -4.954 1.00 85.31 83 CYS A CA 1
ATOM 659 C C . CYS A 1 83 ? 13.629 4.732 -5.222 1.00 85.31 83 CYS A C 1
ATOM 661 O O . CYS A 1 83 ? 14.763 4.323 -5.454 1.00 85.31 83 CYS A O 1
ATOM 663 N N . ARG A 1 84 ? 12.580 3.900 -5.243 1.00 83.00 84 ARG A N 1
ATOM 664 C CA . ARG A 1 84 ? 12.715 2.474 -5.579 1.00 83.00 84 ARG A CA 1
ATOM 665 C C . ARG A 1 84 ? 13.228 2.249 -7.006 1.00 83.00 84 ARG A C 1
ATOM 667 O O . ARG A 1 84 ? 13.829 1.215 -7.259 1.00 83.00 84 ARG A O 1
ATOM 674 N N . ARG A 1 85 ? 13.021 3.200 -7.925 1.00 73.31 85 ARG A N 1
ATOM 675 C CA . ARG A 1 85 ? 13.578 3.149 -9.289 1.00 73.31 85 ARG A CA 1
ATOM 676 C C . ARG A 1 85 ? 15.083 3.419 -9.317 1.00 73.31 85 ARG A C 1
ATOM 678 O O . ARG A 1 85 ? 15.732 3.049 -10.284 1.00 73.31 85 ARG A O 1
ATOM 685 N N . SER A 1 86 ? 15.619 4.065 -8.282 1.00 72.38 86 SER A N 1
ATOM 686 C CA . SER A 1 86 ? 17.044 4.394 -8.166 1.00 72.38 86 SER A CA 1
ATOM 687 C C . SER A 1 86 ? 17.883 3.221 -7.661 1.00 72.38 86 SER A C 1
ATOM 689 O O . SER A 1 86 ? 19.087 3.187 -7.898 1.00 72.38 86 SER A O 1
ATOM 691 N N . PHE A 1 87 ? 17.268 2.250 -6.982 1.00 66.12 87 PHE A N 1
ATOM 692 C CA . PHE A 1 87 ? 17.952 1.030 -6.569 1.00 66.12 87 PHE A CA 1
ATOM 693 C C . PHE A 1 87 ? 17.951 0.035 -7.737 1.00 66.12 87 PHE A C 1
ATOM 695 O O . PHE A 1 87 ? 16.978 -0.684 -7.966 1.00 66.12 87 PHE A O 1
ATOM 702 N N . HIS A 1 88 ? 19.046 0.032 -8.498 1.00 57.44 88 HIS A N 1
ATOM 703 C CA . HIS A 1 88 ? 19.373 -1.041 -9.438 1.00 57.44 88 HIS A CA 1
ATOM 704 C C . HIS A 1 88 ? 19.617 -2.363 -8.681 1.00 57.44 88 HIS A C 1
ATOM 706 O O . HIS A 1 88 ? 19.793 -2.334 -7.457 1.00 57.44 88 HIS A O 1
ATOM 712 N N . PRO A 1 89 ? 19.608 -3.528 -9.365 1.00 62.25 89 PRO A N 1
ATOM 713 C CA . PRO A 1 89 ? 20.051 -4.779 -8.753 1.00 62.25 89 PRO A CA 1
ATOM 714 C C . PRO A 1 89 ? 21.401 -4.575 -8.049 1.00 62.25 89 PRO A C 1
ATOM 716 O O . PRO A 1 89 ? 22.179 -3.728 -8.505 1.00 62.25 89 PRO A O 1
ATOM 719 N N . PRO A 1 90 ? 21.690 -5.310 -6.957 1.00 60.41 90 PRO A N 1
ATOM 720 C CA . PRO A 1 90 ? 23.030 -5.315 -6.384 1.00 60.41 90 PRO A CA 1
ATOM 721 C C . PRO A 1 90 ? 24.038 -5.539 -7.510 1.00 60.41 90 PRO A C 1
ATOM 723 O O . PRO A 1 90 ? 23.788 -6.372 -8.382 1.00 60.41 90 PRO A O 1
ATOM 726 N N . LEU A 1 91 ? 25.131 -4.774 -7.512 1.00 58.69 91 LEU A N 1
ATOM 727 C CA . LEU A 1 91 ? 26.257 -5.058 -8.396 1.00 58.69 91 LEU A CA 1
ATOM 728 C C . LEU A 1 91 ? 26.629 -6.528 -8.174 1.00 58.69 91 LEU A C 1
ATOM 730 O O . LEU A 1 91 ? 26.88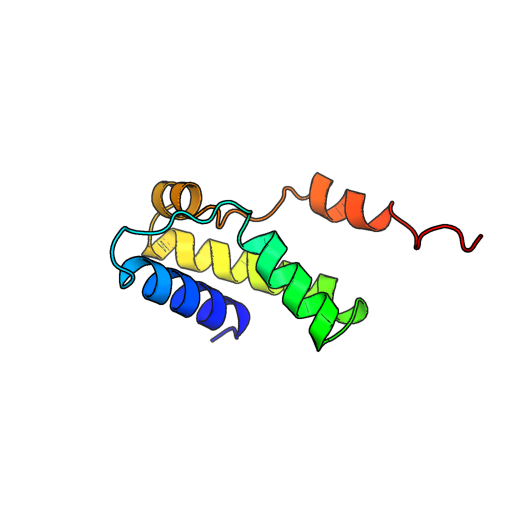0 -6.921 -7.034 1.00 58.69 91 LEU A O 1
ATOM 734 N N . GLU A 1 92 ? 26.577 -7.337 -9.230 1.00 60.97 92 GLU A N 1
ATOM 735 C CA . GLU A 1 92 ? 27.096 -8.699 -9.166 1.00 60.97 92 GLU A CA 1
ATOM 736 C C . GLU A 1 92 ? 28.599 -8.588 -8.883 1.00 60.97 92 GLU A C 1
ATOM 738 O O . GLU A 1 92 ? 29.303 -7.840 -9.566 1.00 60.97 92 GLU A O 1
ATOM 743 N N . CYS A 1 93 ? 29.048 -9.222 -7.797 1.00 56.84 93 CYS A N 1
ATOM 744 C CA . CYS A 1 93 ? 30.462 -9.308 -7.441 1.00 56.84 93 CYS A CA 1
ATOM 745 C C . CYS A 1 93 ? 31.164 -10.365 -8.289 1.00 56.84 93 CYS A C 1
ATOM 747 O O . CYS A 1 93 ? 30.558 -11.443 -8.483 1.00 56.84 93 CYS A O 1
#

Radius of gyration: 14.39 Å; chains: 1; bounding box: 45×25×36 Å

Secondary structure (DSSP, 8-state):
--HHHHHHHHHHHHHHHSTT----SS-HHHHHHHHHHHHH-GGGHHHHHHHHHHHHHHHHHHH-HHHHHHTT-PPPPHHHHHHTTT-PSPPP-

Organism: Gambusia affinis (NCBI:txid33528)